Protein AF-A0A936NKN8-F1 (afdb_monomer_lite)

Structure (mmCIF, N/CA/C/O backbone):
data_AF-A0A936NKN8-F1
#
_entry.id   AF-A0A936NKN8-F1
#
loop_
_atom_site.group_PDB
_atom_site.id
_atom_site.type_symbol
_atom_site.label_atom_id
_atom_site.label_alt_id
_atom_site.label_comp_id
_atom_site.label_asym_id
_atom_site.label_entity_id
_atom_site.label_seq_id
_atom_site.pdbx_PDB_ins_code
_atom_site.Cartn_x
_atom_site.Cartn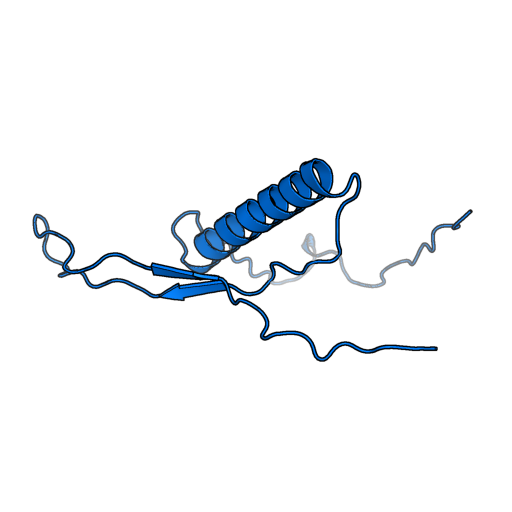_y
_atom_site.Cartn_z
_atom_site.occupancy
_atom_site.B_iso_or_equiv
_atom_site.auth_seq_id
_atom_site.auth_comp_id
_atom_site.auth_asym_id
_atom_site.auth_atom_id
_atom_site.pdbx_PDB_model_num
ATOM 1 N N . MET A 1 1 ? 5.433 -21.469 21.850 1.00 53.22 1 MET A N 1
ATOM 2 C CA . MET A 1 1 ? 6.760 -21.062 21.3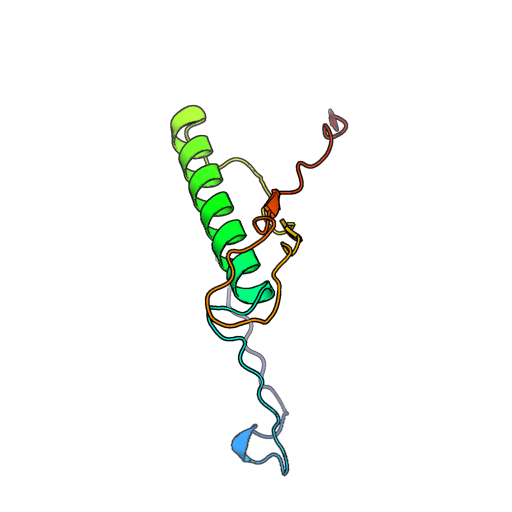46 1.00 53.22 1 MET A CA 1
ATOM 3 C C . MET A 1 1 ? 6.848 -21.615 19.935 1.00 53.22 1 MET A C 1
ATOM 5 O O . MET A 1 1 ? 6.641 -22.812 19.793 1.00 53.22 1 MET A O 1
ATOM 9 N N . ILE A 1 2 ? 6.962 -20.765 18.911 1.00 74.69 2 ILE A N 1
ATOM 10 C CA . ILE A 1 2 ? 7.064 -21.224 17.516 1.00 74.69 2 ILE A CA 1
ATOM 11 C C . ILE A 1 2 ? 8.550 -21.254 17.173 1.00 74.69 2 ILE A C 1
ATOM 13 O O . ILE A 1 2 ? 9.203 -20.214 17.196 1.00 74.69 2 ILE A O 1
ATOM 17 N N . GLU A 1 3 ? 9.065 -22.450 16.911 1.00 81.50 3 GLU A N 1
ATOM 18 C CA . GLU A 1 3 ? 10.422 -22.673 16.411 1.00 81.50 3 GLU A CA 1
ATOM 19 C C . GLU A 1 3 ? 10.471 -22.300 14.917 1.00 81.50 3 GLU A C 1
ATOM 21 O O . GLU A 1 3 ? 9.571 -22.695 14.165 1.00 81.50 3 GLU A O 1
ATOM 26 N N . PRO A 1 4 ? 11.471 -21.525 14.462 1.00 77.38 4 PRO A N 1
ATOM 27 C CA . PRO A 1 4 ? 11.575 -21.137 13.066 1.00 77.38 4 PRO A CA 1
ATOM 28 C C . PRO A 1 4 ? 11.985 -22.326 12.198 1.00 77.38 4 PRO A C 1
ATOM 30 O O . PRO A 1 4 ? 12.928 -23.056 12.493 1.00 77.38 4 PRO A O 1
ATOM 33 N N . LEU A 1 5 ? 11.297 -22.468 11.072 1.00 81.94 5 LEU A N 1
ATOM 34 C CA . LEU A 1 5 ? 11.669 -23.403 10.024 1.00 81.94 5 LEU A CA 1
ATOM 35 C C . LEU A 1 5 ? 12.652 -22.719 9.072 1.00 81.94 5 LEU A C 1
ATOM 37 O O . LEU A 1 5 ? 12.292 -21.770 8.375 1.00 81.94 5 LEU A O 1
ATOM 41 N N . ILE A 1 6 ? 13.886 -23.213 9.043 1.00 84.50 6 ILE A N 1
ATOM 42 C CA . ILE A 1 6 ? 14.922 -22.755 8.118 1.00 84.50 6 ILE A CA 1
ATOM 43 C C . ILE A 1 6 ? 14.992 -23.744 6.958 1.00 84.50 6 ILE A C 1
ATOM 45 O O . ILE A 1 6 ? 15.134 -24.947 7.167 1.00 84.50 6 ILE A O 1
ATOM 49 N N . ILE A 1 7 ? 14.883 -23.225 5.736 1.00 85.31 7 ILE A N 1
ATOM 50 C CA . ILE A 1 7 ? 14.986 -24.002 4.501 1.00 85.31 7 ILE A CA 1
ATOM 51 C C . ILE A 1 7 ? 16.047 -23.351 3.624 1.00 85.31 7 ILE A C 1
ATOM 53 O O . ILE A 1 7 ? 15.997 -22.149 3.361 1.00 85.31 7 ILE A O 1
ATOM 57 N N . GLU A 1 8 ? 16.986 -24.160 3.148 1.00 82.31 8 GLU A N 1
ATOM 58 C CA . GLU A 1 8 ? 17.977 -23.723 2.174 1.00 82.31 8 GLU A CA 1
ATOM 59 C C . GLU A 1 8 ? 17.362 -23.688 0.770 1.00 82.31 8 GLU A C 1
ATOM 61 O O . GLU A 1 8 ? 16.732 -24.643 0.314 1.00 82.31 8 GLU A O 1
ATOM 66 N N . SER A 1 9 ? 17.534 -22.562 0.075 1.00 82.62 9 SER A N 1
ATOM 67 C CA . SER A 1 9 ? 17.091 -22.409 -1.311 1.00 82.62 9 SER A CA 1
ATOM 68 C C . SER A 1 9 ? 18.173 -22.937 -2.258 1.00 82.62 9 SER A C 1
ATOM 70 O O . SER A 1 9 ? 19.288 -22.417 -2.230 1.00 82.62 9 SER A O 1
ATOM 72 N N . PRO A 1 10 ? 17.864 -23.895 -3.149 1.00 81.19 10 PRO A N 1
ATOM 73 C CA . PRO A 1 10 ? 18.814 -24.395 -4.141 1.00 81.19 10 PRO A CA 1
ATOM 74 C C . PRO A 1 10 ? 18.951 -23.472 -5.366 1.00 81.19 10 PRO A C 1
ATOM 76 O O . PRO A 1 10 ? 19.654 -23.818 -6.313 1.00 81.19 10 PRO A O 1
ATOM 79 N N . ARG A 1 11 ? 18.250 -22.326 -5.403 1.00 82.44 11 ARG A N 1
ATOM 80 C CA . ARG A 1 11 ? 18.318 -21.397 -6.541 1.00 82.44 11 ARG A CA 1
ATOM 81 C C . ARG A 1 11 ? 19.694 -20.743 -6.649 1.00 82.44 11 ARG A C 1
ATOM 83 O O . ARG A 1 11 ? 20.296 -20.355 -5.649 1.00 82.44 11 ARG A O 1
ATOM 90 N N . VAL A 1 12 ? 20.131 -20.562 -7.893 1.00 78.75 12 VAL A N 1
ATOM 91 C CA . VAL A 1 12 ? 21.277 -19.723 -8.247 1.00 78.75 12 VAL A CA 1
ATOM 92 C C . VAL A 1 12 ? 21.009 -18.293 -7.762 1.00 78.75 12 VAL A C 1
ATOM 94 O O . VAL A 1 12 ? 19.863 -17.838 -7.711 1.00 78.75 12 VAL A O 1
ATOM 97 N N . ARG A 1 13 ? 22.053 -17.595 -7.303 1.00 82.12 13 ARG A N 1
ATOM 98 C CA . ARG A 1 13 ? 21.891 -16.224 -6.802 1.00 82.12 13 ARG A CA 1
ATOM 99 C C . ARG A 1 13 ? 21.482 -15.323 -7.962 1.00 82.12 13 ARG A C 1
ATOM 101 O O 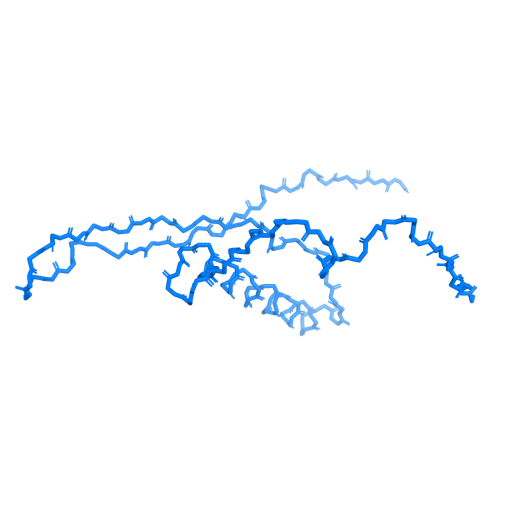. ARG A 1 13 ? 22.074 -15.430 -9.025 1.00 82.12 13 ARG A O 1
ATOM 108 N N . LEU A 1 14 ? 20.575 -14.373 -7.724 1.00 84.56 14 LEU A N 1
ATOM 109 C CA . LEU A 1 14 ? 20.103 -13.427 -8.751 1.00 84.56 14 LEU A CA 1
ATOM 110 C C . LEU A 1 14 ? 21.254 -12.750 -9.517 1.00 84.56 14 LEU A C 1
ATOM 112 O O . LEU A 1 14 ? 21.218 -12.659 -10.733 1.00 84.56 14 LEU A O 1
ATOM 116 N N . ALA A 1 15 ? 22.336 -12.385 -8.822 1.00 83.81 15 ALA A N 1
ATOM 117 C CA . ALA A 1 15 ? 23.523 -11.774 -9.431 1.00 83.81 15 ALA A CA 1
ATOM 118 C C . ALA A 1 15 ? 24.299 -12.682 -10.413 1.00 83.81 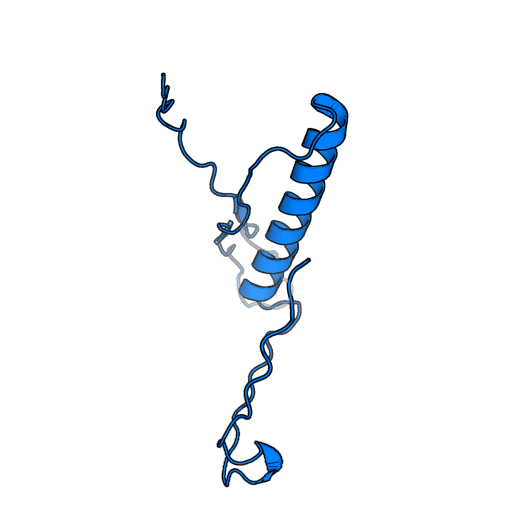15 ALA A C 1
ATOM 120 O O . ALA A 1 15 ? 25.202 -12.211 -11.099 1.00 83.81 15 ALA A O 1
ATOM 121 N N . GLN A 1 16 ? 24.015 -13.985 -10.424 1.00 88.12 16 GLN A N 1
ATOM 122 C CA . GLN A 1 16 ? 24.610 -14.980 -11.320 1.00 88.12 16 GLN A CA 1
ATOM 123 C C . GLN A 1 16 ? 23.658 -15.364 -12.462 1.00 88.12 16 GLN A C 1
ATOM 125 O O . GLN A 1 16 ? 24.045 -16.149 -13.327 1.00 88.12 16 GLN A O 1
ATOM 130 N N . GLU A 1 17 ? 22.435 -14.829 -12.473 1.00 89.62 17 GLU A N 1
ATOM 131 C CA . GLU A 1 17 ? 21.500 -15.027 -13.573 1.00 89.62 17 GLU A CA 1
ATOM 132 C C . GLU A 1 17 ? 21.981 -14.241 -14.806 1.00 89.62 17 GLU A C 1
ATOM 134 O O . GLU A 1 17 ? 22.412 -13.092 -14.688 1.00 89.62 17 GLU A O 1
ATOM 139 N N . PRO A 1 18 ? 21.914 -14.824 -16.013 1.00 90.75 18 PRO A N 1
ATOM 140 C CA . PRO A 1 18 ? 22.379 -14.168 -17.236 1.00 90.75 18 PRO A CA 1
ATOM 141 C C . PRO A 1 18 ? 21.524 -12.955 -17.644 1.00 90.75 18 PRO A C 1
ATOM 143 O O . PRO A 1 18 ? 21.943 -12.172 -18.496 1.00 90.75 18 PRO A O 1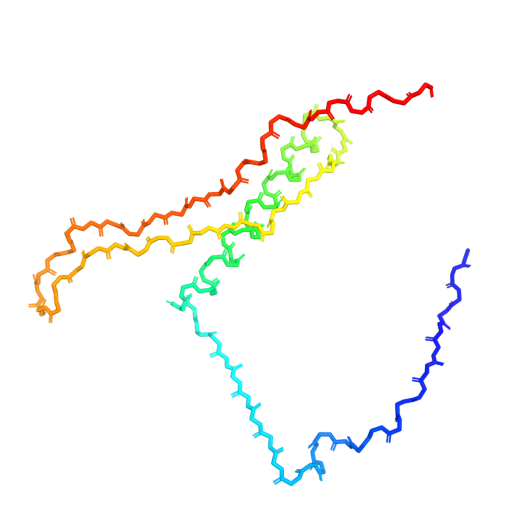
ATOM 146 N N . MET A 1 19 ? 20.323 -12.803 -17.076 1.00 91.50 19 MET A N 1
ATOM 147 C CA . MET A 1 19 ? 19.405 -11.697 -17.337 1.00 91.50 19 MET A CA 1
ATOM 148 C C . MET A 1 19 ? 18.484 -11.463 -16.135 1.00 91.50 19 MET A C 1
ATOM 150 O O . MET A 1 19 ? 17.926 -12.408 -15.584 1.00 91.50 19 MET A O 1
ATOM 154 N N . GLU A 1 20 ? 18.256 -10.193 -15.799 1.00 92.56 20 GLU A N 1
ATOM 155 C CA . GLU A 1 20 ? 17.303 -9.753 -14.779 1.00 92.56 20 GLU A CA 1
ATOM 156 C C . GLU A 1 20 ? 16.488 -8.569 -15.318 1.00 92.56 20 GLU A C 1
ATOM 158 O O . GLU A 1 20 ? 17.035 -7.660 -15.945 1.00 92.56 20 GLU A O 1
ATOM 163 N N . ILE A 1 21 ? 15.174 -8.577 -15.081 1.00 94.00 21 ILE A N 1
ATOM 164 C CA . ILE A 1 21 ? 14.272 -7.472 -15.420 1.00 94.00 21 ILE A CA 1
ATOM 165 C C . ILE A 1 21 ? 13.651 -6.969 -14.124 1.00 94.00 21 ILE A C 1
ATOM 167 O O . ILE A 1 21 ? 13.039 -7.739 -13.385 1.00 94.00 21 ILE A O 1
ATOM 171 N N . VAL A 1 22 ? 13.783 -5.667 -13.876 1.00 94.75 22 VAL A N 1
ATOM 172 C CA . VAL A 1 22 ? 13.238 -5.004 -12.690 1.00 94.75 22 VAL A CA 1
ATOM 173 C C . VAL A 1 22 ? 12.298 -3.890 -13.129 1.00 94.75 22 VAL A C 1
ATOM 175 O O . VAL A 1 22 ? 12.657 -3.053 -13.956 1.00 94.75 22 VAL A O 1
ATOM 178 N N . GLU A 1 23 ? 11.104 -3.854 -12.541 1.00 95.94 23 GLU A N 1
ATOM 179 C CA . GLU A 1 23 ? 10.149 -2.761 -12.706 1.00 95.94 23 GLU A CA 1
ATOM 180 C C . GLU A 1 23 ? 9.945 -2.038 -11.373 1.00 95.94 23 GLU A C 1
ATOM 182 O O . GLU A 1 23 ? 9.791 -2.658 -10.321 1.00 95.94 23 GLU A O 1
ATOM 187 N N . ARG A 1 24 ? 9.906 -0.703 -11.420 1.00 96.50 24 ARG A N 1
ATOM 188 C CA . ARG A 1 24 ? 9.499 0.133 -10.290 1.00 96.50 24 ARG A CA 1
ATOM 189 C C . ARG A 1 24 ? 8.423 1.111 -10.737 1.00 96.50 24 ARG A C 1
ATOM 191 O O . ARG A 1 24 ? 8.672 1.969 -11.582 1.00 96.50 24 ARG A O 1
ATOM 198 N N . LYS A 1 25 ? 7.252 1.036 -10.106 1.00 96.69 25 LYS A N 1
ATOM 199 C CA . LYS A 1 25 ? 6.190 2.032 -10.261 1.00 96.69 25 LYS A CA 1
ATOM 200 C C . LYS A 1 25 ? 6.580 3.317 -9.514 1.00 96.69 25 LYS A C 1
ATOM 202 O O . LYS A 1 25 ? 7.005 3.278 -8.360 1.00 96.69 25 LYS A O 1
ATOM 207 N N . GLY A 1 26 ? 6.537 4.454 -10.209 1.00 96.31 26 GLY A N 1
ATOM 208 C CA . GLY A 1 26 ? 6.843 5.763 -9.623 1.00 96.31 26 GLY A CA 1
ATOM 209 C C . GLY A 1 26 ? 5.692 6.297 -8.766 1.00 96.31 26 GLY A C 1
ATOM 210 O O . GLY A 1 26 ? 4.572 5.819 -8.867 1.00 96.31 26 GLY A O 1
ATOM 211 N N . LEU A 1 27 ? 5.938 7.350 -7.981 1.00 94.94 27 LEU A N 1
ATOM 212 C CA . LEU A 1 27 ? 4.935 7.924 -7.066 1.00 94.94 27 LEU A CA 1
ATOM 213 C C . LEU A 1 27 ? 3.637 8.383 -7.753 1.00 94.94 27 LEU A C 1
ATOM 215 O O . LEU A 1 27 ? 2.579 8.353 -7.142 1.00 94.94 27 LEU A O 1
ATOM 219 N N . GLY A 1 28 ? 3.718 8.823 -9.012 1.00 93.88 28 GLY A N 1
ATOM 220 C CA . GLY A 1 28 ? 2.551 9.231 -9.799 1.00 93.88 28 GLY A CA 1
ATOM 221 C C . GLY A 1 28 ? 1.868 8.089 -10.556 1.00 93.88 28 GLY A C 1
ATOM 222 O O . GLY A 1 28 ? 0.917 8.342 -11.293 1.00 93.88 28 GLY A O 1
ATOM 223 N N . HIS A 1 29 ? 2.372 6.856 -10.447 1.00 95.81 29 HIS A N 1
ATOM 224 C CA . HIS A 1 29 ? 1.748 5.709 -11.091 1.00 95.81 29 HIS A CA 1
ATOM 225 C C . HIS A 1 29 ? 0.396 5.428 -10.414 1.00 95.81 29 HIS A C 1
ATOM 227 O O . HIS A 1 29 ? 0.363 5.370 -9.184 1.00 95.81 29 HIS A O 1
ATOM 233 N N . PRO A 1 30 ? -0.696 5.222 -11.174 1.00 92.31 30 PRO A N 1
ATOM 234 C CA . PRO A 1 30 ? -2.025 4.961 -10.620 1.00 92.31 30 PRO A CA 1
ATOM 235 C C . PRO A 1 30 ? -2.040 3.878 -9.534 1.00 92.31 30 PRO A C 1
ATOM 237 O O . PRO A 1 30 ? -2.591 4.110 -8.465 1.00 92.31 30 PRO A O 1
ATOM 240 N N . ASP A 1 31 ? -1.362 2.752 -9.773 1.00 92.06 31 ASP A N 1
ATOM 241 C CA . ASP A 1 31 ? -1.245 1.664 -8.790 1.00 92.06 31 ASP A CA 1
ATOM 242 C C . ASP A 1 31 ? -0.587 2.124 -7.481 1.00 92.06 31 ASP A C 1
ATOM 244 O O . ASP A 1 31 ? -1.134 1.906 -6.412 1.00 92.06 31 ASP A O 1
ATOM 248 N N . THR A 1 32 ? 0.540 2.843 -7.553 1.00 94.94 32 THR A N 1
ATOM 249 C CA . THR A 1 32 ? 1.241 3.340 -6.357 1.00 94.94 32 THR A CA 1
ATOM 250 C C . THR A 1 32 ? 0.400 4.339 -5.569 1.00 94.94 32 THR A C 1
ATOM 252 O O . THR A 1 32 ? 0.462 4.363 -4.342 1.00 94.94 32 THR A O 1
ATOM 255 N N . ILE A 1 33 ? -0.392 5.161 -6.262 1.00 94.06 33 ILE A N 1
ATOM 256 C CA . ILE A 1 33 ? -1.347 6.071 -5.622 1.00 94.06 33 ILE A CA 1
ATOM 257 C C . ILE A 1 33 ? -2.428 5.259 -4.900 1.00 94.06 33 ILE A C 1
ATOM 259 O O . ILE A 1 33 ? -2.680 5.509 -3.724 1.00 94.06 33 ILE A O 1
ATOM 263 N N . CYS A 1 34 ? -3.011 4.271 -5.583 1.00 92.75 34 CYS A N 1
ATOM 264 C CA . CYS A 1 34 ? -4.057 3.416 -5.030 1.00 92.75 34 CYS A CA 1
ATOM 265 C C . CYS A 1 34 ? -3.570 2.648 -3.791 1.00 92.75 34 CYS A C 1
ATOM 267 O O . CYS A 1 34 ? -4.254 2.621 -2.770 1.00 92.75 34 CYS A O 1
ATOM 269 N N . ASP A 1 35 ? -2.362 2.082 -3.844 1.00 92.81 35 ASP A N 1
ATOM 270 C CA . ASP A 1 35 ? -1.747 1.376 -2.715 1.00 92.81 35 ASP A CA 1
ATOM 271 C C . ASP A 1 35 ? -1.580 2.303 -1.504 1.00 92.81 35 ASP A C 1
ATOM 273 O O . ASP A 1 35 ? -1.940 1.951 -0.380 1.00 92.81 35 ASP A O 1
ATOM 277 N N . ALA A 1 36 ? -1.075 3.521 -1.727 1.00 94.12 36 ALA A N 1
ATOM 278 C CA . ALA A 1 36 ? -0.843 4.487 -0.656 1.00 94.12 36 ALA A CA 1
ATOM 279 C C . ALA A 1 36 ? -2.146 4.946 0.018 1.00 94.12 36 ALA A C 1
ATOM 281 O O . ALA A 1 36 ? -2.197 5.126 1.242 1.00 94.12 36 ALA A O 1
ATOM 282 N N . VAL A 1 37 ? -3.210 5.141 -0.762 1.00 93.94 37 VAL A N 1
ATOM 283 C CA . VAL A 1 37 ? -4.516 5.526 -0.220 1.00 93.94 37 VAL A CA 1
ATOM 284 C C . VAL A 1 37 ? -5.151 4.370 0.542 1.00 93.94 37 VAL A C 1
ATOM 286 O O . VAL A 1 37 ? -5.629 4.584 1.658 1.00 93.94 37 VAL A O 1
ATOM 289 N N . MET A 1 38 ? -5.106 3.148 0.012 1.00 93.56 38 MET A N 1
ATOM 290 C CA . MET A 1 38 ? -5.647 1.976 0.703 1.00 93.56 38 MET A CA 1
ATOM 291 C C . MET A 1 38 ? -4.917 1.684 2.020 1.00 93.56 38 MET A C 1
ATOM 293 O O . MET A 1 38 ? -5.572 1.404 3.026 1.00 93.56 38 MET A O 1
ATOM 297 N N . GLU A 1 39 ? -3.595 1.860 2.065 1.00 95.50 39 GLU A N 1
ATOM 298 C CA . GLU A 1 39 ? -2.815 1.787 3.307 1.00 95.50 39 GLU A CA 1
ATOM 299 C C . GLU A 1 39 ? -3.260 2.861 4.315 1.00 95.50 39 GLU A C 1
ATOM 301 O O . GLU A 1 39 ? -3.518 2.569 5.485 1.00 95.50 39 GLU A O 1
ATOM 306 N N . SER A 1 40 ? -3.438 4.105 3.860 1.00 95.25 40 SER A N 1
ATOM 307 C CA . SER A 1 40 ? -3.912 5.201 4.719 1.00 95.25 40 SER A CA 1
ATOM 308 C C . SER A 1 40 ? -5.297 4.904 5.306 1.00 95.25 40 SER A C 1
ATOM 310 O O . SER A 1 40 ? -5.544 5.128 6.493 1.00 95.25 40 SER A O 1
ATOM 312 N N . VAL A 1 41 ? -6.196 4.338 4.497 1.00 94.44 41 VAL A N 1
ATOM 313 C CA . VAL A 1 41 ? -7.524 3.887 4.936 1.00 94.44 41 VAL A CA 1
ATOM 314 C C . VAL A 1 41 ? -7.410 2.775 5.980 1.00 94.44 41 VAL A C 1
ATOM 316 O O . VAL A 1 41 ? -8.117 2.820 6.989 1.00 94.44 41 VAL A O 1
ATOM 319 N N . ALA A 1 42 ? -6.527 1.795 5.778 1.00 94.88 42 ALA A N 1
ATOM 320 C CA . ALA A 1 42 ? -6.315 0.697 6.720 1.00 94.88 42 ALA A CA 1
ATOM 321 C C . ALA A 1 42 ? -5.885 1.210 8.104 1.00 94.88 42 ALA A C 1
ATOM 323 O O . ALA A 1 42 ? -6.452 0.809 9.127 1.00 94.88 42 ALA A O 1
ATOM 324 N N . VAL A 1 43 ? -4.936 2.148 8.137 1.00 96.88 43 VAL A N 1
ATOM 325 C CA . VAL A 1 43 ? -4.449 2.771 9.376 1.00 96.88 43 VAL A CA 1
ATOM 326 C C . VAL A 1 43 ? -5.577 3.505 10.100 1.00 96.88 43 VAL A C 1
ATOM 328 O O . VAL A 1 43 ? -5.791 3.283 11.295 1.00 96.88 43 VAL A O 1
ATOM 331 N N . GLU A 1 44 ? -6.342 4.335 9.393 1.00 96.69 44 GLU A N 1
ATOM 332 C CA . GLU A 1 44 ? -7.453 5.086 9.988 1.00 96.69 44 GLU A CA 1
ATOM 333 C C . GLU A 1 44 ? -8.568 4.164 10.505 1.00 96.69 44 GLU A C 1
ATOM 335 O O . GLU A 1 44 ? -9.106 4.381 11.596 1.00 96.69 44 GLU A O 1
ATOM 340 N N . LEU A 1 45 ? -8.882 3.078 9.789 1.00 95.25 45 LEU A N 1
ATOM 341 C CA . LEU A 1 45 ? -9.846 2.068 10.240 1.00 95.25 45 LEU A CA 1
ATOM 342 C C . LEU A 1 45 ? -9.378 1.351 11.511 1.00 95.25 45 LEU A C 1
ATOM 344 O O . LEU A 1 45 ? -10.177 1.162 12.438 1.00 95.25 45 LEU A O 1
ATOM 348 N N . ALA A 1 46 ? -8.097 0.990 11.599 1.00 96.81 46 ALA A N 1
ATOM 349 C CA . ALA A 1 46 ? -7.526 0.391 12.803 1.00 96.81 46 ALA A CA 1
ATOM 350 C C . ALA A 1 46 ? -7.604 1.353 13.995 1.00 96.81 46 ALA A C 1
ATOM 352 O O . ALA A 1 46 ? -8.067 0.970 15.074 1.00 96.81 46 ALA A O 1
ATOM 353 N N . GLN A 1 47 ? -7.219 2.616 13.800 1.00 98.19 47 GLN A N 1
ATOM 354 C CA . GLN A 1 47 ? -7.266 3.631 14.851 1.00 98.19 47 GLN A CA 1
ATOM 355 C C . GLN A 1 47 ? -8.696 3.921 15.310 1.00 98.19 47 GLN A C 1
ATOM 357 O O . GLN A 1 47 ? -8.955 4.010 16.512 1.00 98.19 47 GLN A O 1
ATOM 362 N N . ALA A 1 48 ? -9.641 4.051 14.380 1.00 97.50 48 ALA A N 1
ATOM 363 C CA . ALA A 1 48 ? -11.049 4.251 14.703 1.00 97.50 48 ALA A CA 1
ATOM 364 C C . ALA A 1 48 ? -11.626 3.058 15.479 1.00 97.50 48 ALA A C 1
ATOM 366 O O . ALA A 1 48 ? -12.369 3.258 16.444 1.00 97.50 48 ALA A O 1
ATOM 367 N N . SER A 1 49 ? -11.251 1.833 15.100 1.00 97.31 49 SER A N 1
ATOM 368 C CA . SER A 1 49 ? -11.641 0.605 15.803 1.00 97.31 49 SER A CA 1
ATOM 369 C C . SER A 1 49 ? -11.101 0.583 17.231 1.00 97.31 49 SER A C 1
ATOM 371 O O . SER A 1 49 ? -11.861 0.365 18.172 1.00 97.31 49 SER A O 1
ATOM 373 N N . LEU A 1 50 ? -9.818 0.906 17.421 1.00 97.81 50 LEU A N 1
ATOM 374 C CA . LEU A 1 50 ? -9.202 1.002 18.746 1.00 97.81 50 LEU A CA 1
ATOM 375 C C . LEU A 1 50 ? -9.900 2.040 19.628 1.00 97.81 50 LEU A C 1
ATOM 377 O O . LEU A 1 50 ? -10.272 1.727 20.757 1.00 97.81 50 LEU A O 1
ATOM 381 N N . LYS A 1 51 ? -10.137 3.249 19.103 1.00 98.31 51 LYS A N 1
ATOM 382 C CA . LYS A 1 51 ? -10.780 4.348 19.843 1.00 98.31 51 LYS A CA 1
ATOM 383 C C . LYS A 1 51 ? -12.210 4.012 20.281 1.00 98.31 51 LYS A C 1
ATOM 385 O O . LYS A 1 51 ? -12.636 4.465 21.336 1.00 98.31 51 LYS A O 1
ATOM 390 N N . ARG A 1 52 ? -12.961 3.253 19.474 1.00 97.62 52 ARG A N 1
ATOM 391 C CA . ARG A 1 52 ? -14.389 2.964 19.719 1.00 97.62 52 ARG A CA 1
ATOM 392 C C . ARG A 1 52 ? -14.638 1.645 20.441 1.00 97.62 52 ARG A C 1
ATOM 394 O O . ARG A 1 52 ? -15.594 1.546 21.199 1.00 97.62 52 ARG A O 1
ATOM 401 N N . CYS A 1 53 ? -13.817 0.634 20.181 1.00 96.69 53 CYS A N 1
ATOM 402 C CA . CYS A 1 53 ? -14.059 -0.741 20.616 1.00 96.69 53 CYS A CA 1
ATOM 403 C C . CYS A 1 53 ? -12.970 -1.273 21.557 1.00 96.69 53 CYS A C 1
ATOM 405 O O . CYS A 1 53 ? -13.080 -2.406 22.019 1.00 96.69 53 CYS A O 1
ATOM 407 N N . GLY A 1 54 ? -11.905 -0.504 21.811 1.00 97.44 54 GLY A N 1
ATOM 408 C CA . GLY A 1 54 ? -10.774 -0.923 22.648 1.00 97.44 54 GLY A CA 1
ATOM 409 C C . GLY A 1 54 ? -9.898 -2.015 22.023 1.00 97.44 54 GLY A C 1
ATOM 410 O O . GLY A 1 54 ? -8.997 -2.531 22.676 1.00 97.44 54 GLY A O 1
ATOM 411 N N . ARG A 1 55 ? -10.157 -2.385 20.764 1.00 95.56 55 ARG A N 1
ATOM 412 C CA . ARG A 1 55 ? -9.423 -3.399 19.998 1.00 95.56 55 ARG A CA 1
ATOM 413 C C . ARG A 1 55 ? -9.505 -3.093 18.510 1.00 95.56 55 ARG A C 1
ATOM 415 O O . ARG A 1 55 ? -10.482 -2.504 18.048 1.00 95.56 55 ARG A O 1
ATOM 422 N N . VAL A 1 56 ? -8.511 -3.546 17.755 1.00 96.31 56 VAL A N 1
ATOM 423 C CA . VAL A 1 56 ? -8.609 -3.574 16.293 1.00 96.31 56 VAL A CA 1
ATOM 424 C C . VAL A 1 56 ? -9.679 -4.604 15.916 1.00 96.31 56 VAL A C 1
ATOM 426 O O . VAL A 1 56 ? -9.631 -5.755 16.359 1.00 96.31 56 VAL A O 1
ATOM 429 N N . LEU A 1 57 ? -10.687 -4.174 15.157 1.00 95.31 57 LEU A N 1
ATOM 430 C CA . LEU A 1 57 ? -11.676 -5.077 14.575 1.00 95.31 57 LEU A CA 1
ATOM 431 C C . LEU A 1 57 ? -11.113 -5.683 13.292 1.00 95.31 57 LEU A C 1
ATOM 433 O O . LEU A 1 57 ? -10.239 -5.105 12.657 1.00 95.31 57 LEU A O 1
ATOM 437 N N . HIS A 1 58 ? -11.625 -6.846 12.906 1.00 94.19 58 HIS A N 1
ATOM 438 C CA . HIS A 1 58 ? -11.239 -7.460 11.645 1.00 94.19 58 HIS A CA 1
ATOM 439 C C . HIS A 1 58 ? -11.766 -6.631 10.464 1.00 94.19 58 HIS A C 1
ATOM 441 O O . HIS A 1 58 ? -12.974 -6.404 10.356 1.00 94.19 58 HIS A O 1
ATOM 447 N N . PHE A 1 59 ? -10.873 -6.219 9.569 1.00 91.19 59 PHE A N 1
ATOM 448 C CA . PHE A 1 59 ? -11.196 -5.576 8.299 1.00 91.19 59 PHE A CA 1
ATOM 449 C C . PHE A 1 59 ? -10.116 -5.910 7.264 1.00 91.19 59 PHE A C 1
ATOM 451 O O . PHE A 1 59 ? -8.973 -6.163 7.633 1.00 91.19 59 PHE A O 1
ATOM 458 N N . ASN A 1 60 ? -10.484 -5.844 5.983 1.00 89.12 60 ASN A N 1
ATOM 459 C CA . ASN A 1 60 ? -9.552 -5.909 4.860 1.00 89.12 60 ASN A CA 1
ATOM 460 C C . ASN A 1 60 ? -9.715 -4.637 4.025 1.00 89.12 60 ASN A C 1
ATOM 462 O O . ASN A 1 60 ? -10.838 -4.271 3.671 1.00 89.12 60 ASN A O 1
ATOM 466 N N . ALA A 1 61 ? -8.601 -3.967 3.748 1.00 87.88 61 ALA A N 1
ATOM 467 C CA . ALA A 1 61 ? -8.521 -2.741 2.960 1.00 87.88 61 ALA A CA 1
ATOM 468 C C . ALA A 1 61 ? -7.595 -2.972 1.753 1.00 87.88 61 ALA A C 1
ATOM 470 O O . ALA A 1 61 ? -6.628 -2.257 1.544 1.00 87.88 61 ALA A O 1
ATOM 471 N N . ASP A 1 62 ? -7.882 -4.017 0.982 1.00 85.56 62 ASP A N 1
ATOM 472 C CA . ASP A 1 62 ? -7.088 -4.503 -0.155 1.00 85.56 62 ASP A CA 1
ATOM 473 C C . ASP A 1 62 ? -7.744 -4.207 -1.516 1.00 85.56 62 ASP A C 1
ATOM 475 O O . ASP A 1 62 ? -7.252 -4.623 -2.562 1.00 85.56 62 ASP A O 1
ATOM 479 N N . LYS A 1 63 ? -8.894 -3.519 -1.510 1.00 86.00 63 LYS A N 1
ATOM 480 C CA . LYS A 1 63 ? -9.722 -3.274 -2.696 1.00 86.00 63 LYS A CA 1
ATOM 481 C C . LYS A 1 63 ? -10.064 -1.796 -2.830 1.00 86.00 63 LYS A C 1
ATOM 483 O O . LYS A 1 63 ? -10.973 -1.295 -2.164 1.00 86.00 63 LYS A O 1
ATOM 488 N N . GLY A 1 64 ? -9.364 -1.140 -3.745 1.00 84.62 64 GLY A N 1
ATOM 489 C CA . GLY A 1 64 ? -9.645 0.211 -4.212 1.00 84.62 64 GLY A CA 1
ATOM 490 C C . GLY A 1 64 ? -9.627 0.256 -5.735 1.00 84.62 64 GLY A C 1
ATOM 491 O O . GLY A 1 64 ? -9.000 -0.584 -6.384 1.00 84.62 64 GLY A O 1
ATOM 492 N N . MET A 1 65 ? -10.348 1.211 -6.312 1.00 88.25 65 MET A N 1
ATOM 493 C CA . MET A 1 65 ? -10.272 1.504 -7.738 1.00 88.25 65 MET A CA 1
ATOM 494 C C . MET A 1 65 ? -10.013 2.990 -7.938 1.00 88.25 65 MET A C 1
ATOM 496 O O . MET A 1 65 ? -10.854 3.823 -7.599 1.00 88.25 65 MET A O 1
ATOM 500 N N . LEU A 1 66 ? -8.868 3.311 -8.540 1.00 88.75 66 LEU A N 1
ATOM 501 C CA . LEU A 1 66 ? -8.573 4.659 -8.999 1.00 88.75 66 LEU A CA 1
ATOM 502 C C . LEU A 1 66 ? -9.139 4.854 -10.411 1.00 88.75 66 LEU A C 1
ATOM 504 O O . LEU A 1 66 ? -8.623 4.330 -11.399 1.00 88.75 66 LEU A O 1
ATOM 508 N N . VAL A 1 67 ? -10.215 5.624 -10.507 1.00 89.75 67 VAL A N 1
ATOM 509 C CA . VAL A 1 67 ? -10.885 5.979 -11.757 1.00 89.75 67 VAL A CA 1
ATOM 510 C C . VAL A 1 67 ? -10.256 7.251 -12.317 1.00 89.75 67 VAL A C 1
ATOM 512 O O . VAL A 1 67 ? -10.292 8.315 -11.694 1.00 89.75 67 VAL A O 1
ATOM 515 N N . ALA A 1 68 ? -9.681 7.148 -13.516 1.00 86.88 68 ALA A N 1
ATOM 516 C CA . ALA A 1 68 ? -9.027 8.269 -14.178 1.00 86.88 68 ALA A CA 1
ATOM 517 C C . ALA A 1 68 ? -10.007 9.409 -14.508 1.00 86.88 68 ALA A C 1
ATOM 519 O O . ALA A 1 68 ? -11.111 9.196 -15.013 1.00 86.88 68 ALA A O 1
ATOM 520 N N . GLY A 1 69 ? -9.558 10.640 -14.260 1.00 85.56 69 GLY A N 1
ATOM 521 C CA . GLY A 1 69 ? -10.221 11.851 -14.727 1.00 85.56 69 GLY A CA 1
ATOM 522 C C . GLY A 1 69 ? -9.995 12.103 -16.220 1.00 85.56 69 GLY A C 1
ATOM 523 O O . GLY A 1 69 ? -9.371 11.318 -16.934 1.00 85.56 69 GLY A O 1
ATOM 524 N N . GLN A 1 70 ? -10.478 13.247 -16.704 1.00 83.75 70 GLN A N 1
ATOM 525 C CA . GLN A 1 70 ? -10.318 13.652 -18.102 1.00 83.75 70 GLN A CA 1
ATOM 526 C C . GLN A 1 70 ? -9.492 14.931 -18.202 1.00 83.75 70 GLN A C 1
ATOM 528 O O . GLN A 1 70 ? -9.773 15.927 -17.531 1.00 83.75 70 GLN A O 1
ATOM 533 N N . ARG A 1 71 ? -8.507 14.942 -19.103 1.00 79.44 71 ARG A N 1
ATOM 534 C CA . ARG A 1 71 ? -7.687 16.120 -19.406 1.00 79.44 71 ARG A CA 1
ATOM 535 C C . ARG A 1 71 ? -7.483 16.255 -20.912 1.00 79.44 71 ARG A C 1
ATOM 537 O O . ARG A 1 71 ? -7.306 15.258 -21.606 1.00 79.44 71 ARG A O 1
ATOM 544 N N . ARG A 1 72 ? -7.467 17.490 -21.424 1.00 76.00 72 ARG A N 1
ATOM 545 C CA . ARG A 1 72 ? -6.944 17.776 -22.767 1.00 76.00 72 ARG A CA 1
ATOM 546 C C . ARG A 1 72 ? -5.435 17.989 -22.696 1.00 76.00 72 ARG A C 1
ATOM 548 O O . ARG A 1 72 ? -4.954 18.771 -21.885 1.00 76.00 72 ARG A O 1
ATOM 555 N N . GLY A 1 73 ? -4.689 17.296 -23.553 1.00 71.69 73 GLY A N 1
ATOM 556 C CA . GLY A 1 73 ? -3.220 17.319 -23.586 1.00 71.69 73 GLY A CA 1
ATOM 557 C C . GLY A 1 73 ? -2.601 18.605 -24.143 1.00 71.69 73 GLY A C 1
ATOM 558 O O . GLY A 1 73 ? -1.555 18.538 -24.778 1.00 71.69 73 GLY A O 1
ATOM 559 N N . ARG A 1 74 ? -3.245 19.765 -23.972 1.00 77.81 74 ARG A N 1
ATOM 560 C CA . ARG A 1 74 ? -2.700 21.063 -24.382 1.00 77.81 74 ARG A CA 1
ATOM 561 C C . ARG A 1 74 ? -2.140 21.791 -23.169 1.00 77.81 74 ARG A C 1
ATOM 563 O O . ARG A 1 74 ? -2.799 21.909 -22.138 1.00 77.81 74 ARG A O 1
ATOM 570 N N . THR A 1 75 ? -0.914 22.282 -23.302 1.00 74.38 75 THR A N 1
ATOM 571 C CA . THR A 1 75 ? -0.265 23.114 -22.288 1.00 74.38 75 THR A CA 1
ATOM 572 C C . THR A 1 75 ? -1.124 24.348 -22.009 1.00 74.38 75 THR A C 1
ATOM 574 O O . THR A 1 75 ? -1.499 25.056 -22.939 1.00 74.38 75 THR A O 1
ATOM 577 N N . GLY A 1 76 ? -1.447 24.588 -20.736 1.00 71.69 76 GLY A N 1
ATOM 578 C CA . GLY A 1 76 ? -2.276 25.716 -20.298 1.00 71.69 76 GLY A CA 1
ATOM 579 C C . GLY A 1 76 ? -3.783 25.445 -20.219 1.00 71.69 76 GLY A C 1
ATOM 580 O O . GLY A 1 76 ? -4.500 26.290 -19.697 1.00 71.69 76 GLY A O 1
ATOM 581 N N . GLU A 1 77 ? -4.279 24.288 -20.675 1.00 70.88 77 GLU A N 1
ATOM 582 C CA . GLU A 1 77 ? -5.688 23.917 -20.482 1.00 70.88 77 GLU A CA 1
ATOM 583 C C . GLU A 1 77 ? -5.907 23.201 -19.136 1.00 70.88 77 GLU A C 1
ATOM 585 O O . GLU A 1 77 ? -5.138 22.313 -18.743 1.00 70.88 77 GLU A O 1
ATOM 590 N N . GLU A 1 78 ? -6.987 23.578 -18.447 1.00 72.25 78 GLU A N 1
ATOM 591 C CA . GLU A 1 78 ? -7.426 22.939 -17.205 1.00 72.25 78 GLU A CA 1
ATOM 592 C C . GLU A 1 78 ? -7.994 21.530 -17.437 1.00 72.25 78 GLU A C 1
ATOM 594 O O . GLU A 1 78 ? -8.512 21.179 -18.505 1.00 72.25 78 GLU A O 1
ATOM 599 N N . SER A 1 79 ? -7.898 20.699 -16.398 1.00 75.75 79 SER A N 1
ATOM 600 C CA . SER A 1 79 ? -8.503 19.368 -16.373 1.00 75.75 79 SER A CA 1
ATOM 601 C C . SER A 1 79 ? -10.029 19.467 -16.415 1.00 75.75 79 SER A C 1
ATOM 603 O O . SER A 1 79 ? -10.630 20.283 -15.725 1.00 75.75 79 SER A O 1
ATOM 605 N N . ARG A 1 80 ? -10.673 18.596 -17.200 1.00 74.31 80 ARG A N 1
ATOM 606 C CA . ARG A 1 80 ? -12.138 18.570 -17.362 1.00 74.31 80 ARG A CA 1
ATOM 607 C C . ARG A 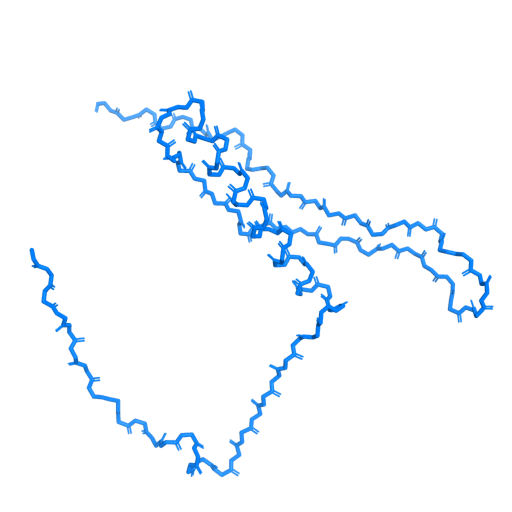1 80 ? -12.857 17.789 -16.262 1.00 74.31 80 ARG A C 1
ATOM 609 O O . ARG A 1 80 ? -14.066 17.925 -16.121 1.00 74.31 80 ARG A O 1
ATOM 616 N N . GLY A 1 81 ? -12.133 16.978 -15.494 1.00 75.44 81 GLY A N 1
ATOM 617 C CA . GLY A 1 81 ? -12.672 16.277 -14.332 1.00 75.44 81 GLY A CA 1
ATOM 618 C C . GLY A 1 81 ? -11.573 15.607 -13.503 1.00 75.44 81 GLY A C 1
ATOM 619 O O . GLY A 1 81 ? -10.548 15.222 -14.074 1.00 75.44 81 GLY A O 1
ATOM 620 N N . PRO A 1 82 ? -11.761 15.479 -12.176 1.00 82.81 82 PRO A N 1
ATOM 621 C CA . PRO A 1 82 ? -10.771 14.879 -11.290 1.00 82.81 82 PRO A CA 1
ATOM 622 C C . PRO A 1 82 ? -10.747 13.354 -11.433 1.00 82.81 82 PRO A C 1
ATOM 624 O O . PRO A 1 82 ? -11.752 12.744 -11.804 1.00 82.81 82 PRO A O 1
ATOM 627 N N . CYS A 1 83 ? -9.615 12.740 -11.088 1.00 80.06 83 CYS A N 1
ATOM 628 C CA . CYS A 1 83 ? -9.608 11.319 -10.750 1.00 80.06 83 CYS A CA 1
ATOM 629 C C . CYS A 1 83 ? -10.452 11.098 -9.485 1.00 80.06 83 CYS A C 1
ATOM 631 O O . CYS A 1 83 ? -10.541 11.986 -8.632 1.00 80.06 83 CYS A O 1
ATOM 633 N N . ARG A 1 84 ? -11.075 9.929 -9.367 1.00 83.38 84 ARG A N 1
ATOM 634 C CA . ARG A 1 84 ? -11.833 9.523 -8.179 1.00 83.38 84 ARG A CA 1
ATOM 635 C C . ARG A 1 84 ? -11.339 8.183 -7.696 1.00 83.38 84 ARG A C 1
ATOM 637 O O . ARG A 1 84 ? -10.916 7.365 -8.503 1.00 83.38 84 ARG A O 1
ATOM 644 N N . GLU A 1 85 ? -11.422 7.974 -6.397 1.00 75.88 85 GLU A N 1
ATOM 645 C CA . GLU A 1 85 ? -11.020 6.723 -5.790 1.00 75.88 85 GLU A CA 1
ATOM 646 C C . GLU A 1 85 ? -12.204 6.117 -5.060 1.00 75.88 85 GLU A C 1
ATOM 648 O O . GLU A 1 85 ? -12.764 6.719 -4.141 1.00 75.88 85 GLU A O 1
ATOM 653 N N . ASP A 1 86 ? -12.609 4.944 -5.524 1.00 78.12 86 ASP A N 1
ATOM 654 C CA . ASP A 1 86 ? -13.736 4.215 -4.976 1.00 78.12 86 ASP A CA 1
ATOM 655 C C . ASP A 1 86 ? -13.195 3.113 -4.063 1.00 78.12 86 ASP A C 1
ATOM 657 O O . ASP A 1 86 ? -12.630 2.113 -4.516 1.00 78.12 86 ASP A O 1
ATOM 661 N N . VAL A 1 87 ? -13.359 3.306 -2.753 1.00 72.25 87 VAL A N 1
ATOM 662 C CA . VAL A 1 87 ? -13.040 2.282 -1.753 1.00 72.25 87 VAL A CA 1
ATOM 663 C C . VAL A 1 87 ? -14.186 1.284 -1.725 1.00 72.25 87 VAL A C 1
ATOM 665 O O . VAL A 1 87 ? -15.333 1.637 -1.424 1.00 72.25 87 VAL A O 1
ATOM 668 N N . TYR A 1 88 ? -13.890 0.024 -2.032 1.00 65.38 88 TYR A N 1
ATOM 669 C CA . TYR A 1 88 ? -14.913 -1.009 -2.061 1.00 65.38 88 TYR A CA 1
ATOM 670 C C . TYR A 1 88 ? -15.457 -1.242 -0.650 1.00 65.38 88 TYR A C 1
ATOM 672 O O . TYR A 1 88 ? -14.771 -1.769 0.227 1.00 65.38 88 TYR A O 1
ATOM 680 N N . ARG A 1 89 ? -16.723 -0.882 -0.423 1.00 57.25 89 ARG A N 1
ATOM 681 C CA . ARG A 1 89 ? -17.436 -1.293 0.785 1.00 57.25 89 ARG A CA 1
ATOM 682 C C . ARG A 1 89 ? -17.925 -2.725 0.557 1.00 57.25 89 ARG A C 1
ATOM 684 O O . ARG A 1 89 ? -18.792 -2.914 -0.299 1.00 57.25 89 ARG A O 1
ATOM 691 N N . PRO A 1 90 ? -17.426 -3.733 1.296 1.00 47.09 90 PRO A N 1
ATOM 692 C CA . PRO A 1 90 ? -18.040 -5.049 1.242 1.00 47.09 90 PRO A CA 1
ATOM 693 C C . PRO A 1 90 ? -19.522 -4.897 1.595 1.00 47.09 90 PRO A C 1
ATOM 695 O O . PRO A 1 90 ? -19.867 -4.192 2.548 1.00 47.09 90 PRO A O 1
ATOM 698 N N . GLY A 1 91 ? -20.401 -5.501 0.787 1.00 45.91 91 GLY A N 1
ATOM 699 C CA . GLY A 1 91 ? -21.834 -5.544 1.079 1.00 45.91 91 GLY A CA 1
ATOM 700 C C . GLY A 1 91 ? -22.084 -6.071 2.498 1.00 45.91 91 GLY A C 1
ATOM 701 O O . GLY A 1 91 ? -21.186 -6.698 3.067 1.00 45.91 91 GLY A O 1
ATOM 702 N N . PRO A 1 92 ? -23.262 -5.811 3.098 1.00 42.09 92 PRO A N 1
ATOM 703 C CA . PRO A 1 92 ? -23.570 -6.293 4.439 1.00 42.09 92 PRO A CA 1
ATOM 704 C C . PRO A 1 92 ? -23.280 -7.793 4.492 1.00 42.09 92 PRO A C 1
ATOM 706 O O . PRO A 1 92 ? -23.926 -8.581 3.802 1.00 42.09 92 PRO A O 1
ATOM 709 N N . GLY A 1 93 ? -22.241 -8.163 5.243 1.00 46.88 93 GLY A N 1
ATOM 710 C CA . GLY A 1 93 ? -21.877 -9.554 5.427 1.00 46.88 93 GLY A CA 1
ATOM 711 C C . GLY A 1 93 ? -23.097 -10.272 5.977 1.00 46.88 93 GLY A C 1
ATOM 712 O O . GLY A 1 93 ? -23.658 -9.846 6.987 1.00 46.88 93 GLY A O 1
ATOM 713 N N . VAL A 1 94 ? -23.534 -11.326 5.289 1.00 43.81 94 VAL A N 1
ATOM 714 C CA . VAL A 1 94 ? -24.479 -12.287 5.851 1.00 43.81 94 VAL A CA 1
ATOM 715 C C . VAL A 1 94 ? -23.923 -12.709 7.204 1.00 43.81 94 VAL A C 1
ATOM 717 O O . VAL A 1 94 ? -22.835 -13.278 7.286 1.00 43.81 94 VAL A O 1
ATOM 720 N N . GLY A 1 95 ? -24.633 -12.328 8.266 1.00 39.66 95 GLY A N 1
ATOM 721 C CA . GLY A 1 95 ? -24.289 -12.672 9.632 1.00 39.66 95 GLY A CA 1
ATOM 722 C C . GLY A 1 95 ? -24.256 -14.185 9.762 1.00 39.66 95 GLY A C 1
ATOM 723 O O . GLY A 1 95 ? -25.295 -14.823 9.904 1.00 39.66 95 GLY A O 1
ATOM 724 N N . GLY A 1 96 ? -23.056 -14.753 9.693 1.00 35.56 96 GLY A N 1
ATOM 725 C CA . GLY A 1 96 ? -22.785 -16.115 10.110 1.00 35.56 96 GLY A CA 1
ATOM 726 C C . GLY A 1 96 ? -22.875 -16.164 11.625 1.00 35.56 96 GLY A C 1
ATOM 727 O O . GLY A 1 96 ? -21.861 -16.082 12.312 1.00 35.56 96 GLY A O 1
ATOM 728 N N . GLY A 1 97 ? -24.099 -16.250 12.144 1.00 37.59 97 GLY A N 1
ATOM 729 C CA . GLY A 1 97 ? -24.310 -16.841 13.451 1.00 37.59 97 GLY A CA 1
ATOM 730 C C . GLY A 1 97 ? -23.766 -18.262 13.390 1.00 37.59 97 GLY A C 1
ATOM 731 O O . GLY A 1 97 ? -24.199 -19.057 12.556 1.00 37.59 97 GLY A O 1
ATOM 732 N N . HIS A 1 98 ? -22.797 -18.566 14.240 1.00 30.50 98 HIS A N 1
ATOM 733 C CA . HIS A 1 98 ? -22.500 -19.944 14.594 1.00 30.50 98 HIS A CA 1
ATOM 734 C C . HIS A 1 98 ? -22.826 -20.127 16.085 1.00 30.50 98 HIS A C 1
ATOM 736 O O . HIS A 1 98 ? -22.712 -19.149 16.829 1.00 30.50 98 HIS A O 1
ATOM 742 N N . PRO A 1 99 ? -23.347 -21.310 16.464 1.00 41.59 99 PRO A N 1
ATOM 743 C CA . PRO A 1 99 ? -23.940 -21.588 17.769 1.00 41.59 99 PRO A CA 1
ATOM 744 C C . PRO A 1 99 ? -22.930 -21.535 18.917 1.00 41.59 99 PRO A C 1
ATOM 746 O O . PRO A 1 99 ? -21.716 -21.704 18.657 1.00 41.59 99 PRO A O 1
#

Radius of gyration: 21.84 Å; chains: 1; bounding box: 49×50×47 Å

Sequence (99 aa):
MIEPLIIESPRVRLAQEPMEIVERKGLGHPDTICDAVMESVAVELAQASLKRCGRVLHFNADKGMLVAGQRRGRTGEESRGPCREDVYRPGPGVGGGHP

Foldseek 3Di:
DDDDDDDDDPDDDPVPDPDDDDDDDDCPRQVNVLVVVLVVVQVVQQVVCCVPPVGRDDDDSPDKDWAQFADDPDPPDDTPGHIDMDRDDPDDPPPPDDD

pLDDT: mean 82.31, std 16.64, range [30.5, 98.31]

Secondary structure (DSSP, 8-state):
----------SPPGGGSS--------TTSHHHHHHHHHHHHHHHHHHHHHHHHSSPPP-----EEEE--B---STTPPPSB--EEEE------------